Protein AF-A0A1G9GP84-F1 (afdb_monomer_lite)

Organism: NCBI:txid417292

Radius of gyration: 28.05 Å; chains: 1; bounding box: 77×31×75 Å

Structure (mmCIF, N/CA/C/O backbone):
data_AF-A0A1G9GP84-F1
#
_entry.id   AF-A0A1G9GP84-F1
#
loop_
_atom_site.group_PDB
_atom_site.id
_atom_site.type_symbol
_atom_site.label_atom_id
_atom_site.label_alt_id
_atom_site.label_comp_id
_atom_site.label_asym_id
_atom_site.label_entity_id
_atom_site.label_seq_id
_atom_site.pdbx_PDB_ins_code
_atom_site.Cartn_x
_atom_site.Cartn_y
_atom_site.Cartn_z
_atom_site.occupancy
_atom_site.B_iso_or_equiv
_atom_site.auth_seq_id
_atom_site.auth_comp_id
_atom_site.auth_asym_id
_atom_site.auth_atom_id
_atom_site.pdbx_PDB_model_num
ATOM 1 N N . MET A 1 1 ? -46.464 14.743 49.189 1.00 34.97 1 MET A N 1
ATOM 2 C CA . MET A 1 1 ? -46.228 14.805 47.731 1.00 34.97 1 MET A CA 1
ATOM 3 C C . MET A 1 1 ? -44.843 14.219 47.485 1.00 34.97 1 MET A C 1
ATOM 5 O O . MET A 1 1 ? -43.858 14.869 47.793 1.00 34.97 1 MET A O 1
ATOM 9 N N . SER A 1 2 ? -44.764 12.935 47.130 1.00 42.91 2 SER A N 1
ATOM 10 C CA . SER A 1 2 ? -43.496 12.211 46.963 1.00 42.91 2 SER A CA 1
ATOM 11 C C . SER A 1 2 ? -43.181 12.174 45.474 1.00 42.91 2 SER A C 1
ATOM 13 O O . SER A 1 2 ? -43.879 11.506 44.713 1.00 42.91 2 SER A O 1
ATOM 15 N N . VAL A 1 3 ? -42.190 12.962 45.059 1.00 45.50 3 VAL A N 1
ATOM 16 C CA . VAL A 1 3 ? -41.647 12.909 43.702 1.00 45.50 3 VAL A CA 1
ATOM 17 C C . VAL A 1 3 ? -40.896 11.586 43.594 1.00 45.50 3 VAL A C 1
ATOM 19 O O . VAL A 1 3 ? -39.843 11.399 44.200 1.00 45.50 3 VAL A O 1
ATOM 22 N N . ARG A 1 4 ? -41.494 10.631 42.880 1.00 50.97 4 ARG A N 1
ATOM 23 C CA . ARG A 1 4 ? -40.809 9.426 42.417 1.00 50.97 4 ARG A CA 1
ATOM 24 C C . ARG A 1 4 ? -39.879 9.837 41.282 1.00 50.97 4 ARG A C 1
ATOM 26 O O . ARG A 1 4 ? -40.258 9.766 40.121 1.00 50.97 4 ARG A O 1
ATOM 33 N N . ASP A 1 5 ? -38.687 10.291 41.638 1.00 49.53 5 ASP A N 1
ATOM 34 C CA . ASP A 1 5 ? -37.630 10.613 40.683 1.00 49.53 5 ASP A CA 1
ATOM 35 C C . ASP A 1 5 ? -36.790 9.351 40.428 1.00 49.53 5 ASP A C 1
ATOM 37 O O . ASP A 1 5 ? -35.681 9.181 40.927 1.00 49.53 5 ASP A O 1
ATOM 41 N N . GLY A 1 6 ? -37.377 8.385 39.714 1.00 50.97 6 GLY A N 1
ATOM 42 C CA . GLY A 1 6 ? -36.720 7.121 39.345 1.00 50.97 6 GLY A CA 1
ATOM 43 C C . GLY A 1 6 ? -35.649 7.268 38.256 1.00 50.97 6 GLY A C 1
ATOM 44 O O . GLY A 1 6 ? -35.148 6.271 37.751 1.00 50.97 6 GLY A O 1
ATOM 45 N N . THR A 1 7 ? -35.328 8.500 37.868 1.00 54.44 7 THR A N 1
ATOM 46 C CA . THR A 1 7 ? -34.530 8.846 36.684 1.00 54.44 7 THR A CA 1
ATOM 47 C C . THR A 1 7 ? -33.162 9.446 37.003 1.00 54.44 7 THR A C 1
ATOM 49 O O . THR A 1 7 ? -32.375 9.666 36.089 1.00 54.44 7 THR A O 1
ATOM 52 N N . HIS A 1 8 ? -32.836 9.662 38.280 1.00 55.72 8 HIS A N 1
ATOM 53 C CA . HIS A 1 8 ? -31.614 10.356 38.699 1.00 55.72 8 HIS A CA 1
ATOM 54 C C . HIS A 1 8 ? -30.742 9.502 39.627 1.00 55.72 8 HIS A C 1
ATOM 56 O O . HIS A 1 8 ? -30.278 9.965 40.668 1.00 55.72 8 HIS A O 1
ATOM 62 N N . GLU A 1 9 ? -30.500 8.240 39.268 1.00 60.06 9 GLU A N 1
ATOM 63 C CA . GLU A 1 9 ? -29.411 7.490 39.895 1.00 60.06 9 GLU A CA 1
ATOM 64 C C . GLU A 1 9 ? -28.085 8.153 39.453 1.00 60.06 9 GLU A C 1
ATOM 66 O O . GLU A 1 9 ? -27.837 8.261 38.250 1.00 60.06 9 GLU A O 1
ATOM 71 N N . PRO A 1 10 ? -27.232 8.665 40.360 1.00 65.56 10 PRO A N 1
ATOM 72 C CA . PRO A 1 10 ? -25.994 9.336 39.973 1.00 65.56 10 PRO A CA 1
ATOM 73 C C . PRO A 1 10 ? -24.940 8.317 39.517 1.00 65.56 10 PRO A C 1
ATOM 75 O O . PRO A 1 10 ? -24.814 7.229 40.083 1.00 65.56 10 PRO A O 1
ATOM 78 N N . VAL A 1 11 ? -24.170 8.657 38.474 1.00 63.50 11 VAL A N 1
ATOM 79 C CA . VAL A 1 11 ? -23.108 7.792 37.901 1.00 63.50 11 VAL A CA 1
ATOM 80 C C . VAL A 1 11 ? -22.006 7.516 38.929 1.00 63.50 11 VAL A C 1
ATOM 82 O O . VAL A 1 11 ? -21.431 6.429 38.968 1.00 63.50 11 VAL A O 1
ATOM 85 N N . PHE A 1 12 ? -21.772 8.480 39.819 1.00 73.69 12 PHE A N 1
ATOM 86 C CA . PHE A 1 12 ? -20.858 8.358 40.941 1.00 73.69 12 PHE A CA 1
ATOM 87 C C . PHE A 1 12 ? -21.622 8.445 42.260 1.00 73.69 12 PHE A C 1
ATOM 89 O O . PHE A 1 12 ? -22.290 9.439 42.545 1.00 73.69 12 PHE A O 1
ATOM 96 N N . ILE A 1 13 ? -21.485 7.415 43.091 1.00 75.12 13 ILE A N 1
ATOM 97 C CA . ILE A 1 13 ? -22.042 7.363 44.444 1.00 75.12 13 ILE A CA 1
ATOM 98 C C . ILE A 1 13 ? -20.930 7.540 45.476 1.00 75.12 13 ILE A C 1
ATOM 100 O O . ILE A 1 13 ? -19.816 7.044 45.315 1.00 75.12 13 ILE A O 1
ATOM 104 N N . ARG A 1 14 ? -21.215 8.255 46.568 1.00 75.25 14 ARG A N 1
ATOM 105 C CA . ARG A 1 14 ? -20.264 8.405 47.679 1.00 75.25 14 ARG A CA 1
ATOM 106 C C . ARG A 1 14 ? -20.120 7.071 48.415 1.00 75.25 14 ARG A C 1
ATOM 108 O O . ARG A 1 14 ? -21.114 6.508 48.876 1.00 75.25 14 ARG A O 1
ATOM 115 N N . SER A 1 15 ? -18.889 6.584 48.562 1.00 70.31 15 SER A N 1
ATOM 116 C CA . SER A 1 15 ? -18.587 5.404 49.375 1.00 70.31 15 SER A CA 1
ATOM 117 C C . SER A 1 15 ? -18.991 5.653 50.835 1.00 70.31 15 SER A C 1
ATOM 119 O O . SER A 1 15 ? -18.628 6.671 51.425 1.00 70.31 15 SER A O 1
ATOM 121 N N . ARG A 1 16 ? -19.726 4.707 51.437 1.00 68.38 16 ARG A N 1
ATOM 122 C CA . ARG A 1 16 ? -20.078 4.724 52.873 1.00 68.38 16 ARG A CA 1
ATOM 123 C C . ARG A 1 16 ? -19.004 4.088 53.765 1.00 68.38 16 ARG A C 1
ATOM 125 O O . ARG A 1 16 ? -19.166 4.048 54.980 1.00 68.38 16 ARG A O 1
ATOM 132 N N . TRP A 1 17 ? -17.906 3.601 53.188 1.00 68.50 17 TRP A N 1
ATOM 133 C CA . TRP A 1 17 ? -16.887 2.816 53.887 1.00 68.50 17 TRP A CA 1
ATOM 134 C C . TRP A 1 17 ? -15.736 3.699 54.394 1.00 68.50 17 TRP A C 1
ATOM 136 O O . TRP A 1 17 ? -14.584 3.567 53.985 1.00 68.50 17 TRP A O 1
ATOM 146 N N . GLY A 1 18 ? -16.077 4.691 55.224 1.00 62.31 18 GLY A N 1
ATOM 147 C CA . GLY A 1 18 ? -15.126 5.540 55.964 1.00 62.31 18 GLY A CA 1
ATOM 148 C C . GLY A 1 18 ? -14.286 6.524 55.137 1.00 62.31 18 GLY A C 1
ATOM 149 O O . GLY A 1 18 ? -13.711 7.451 55.695 1.00 62.31 18 GLY A O 1
ATOM 150 N N . THR A 1 19 ? -14.245 6.387 53.812 1.00 64.69 19 THR A N 1
ATOM 151 C CA . THR A 1 19 ? -13.578 7.336 52.916 1.00 64.69 19 THR A CA 1
ATOM 152 C C . THR A 1 19 ? -14.605 7.957 51.978 1.00 64.69 19 THR A C 1
ATOM 154 O O . THR A 1 19 ? -15.329 7.248 51.278 1.00 64.69 19 THR A O 1
ATOM 157 N N . SER A 1 20 ? -14.674 9.293 51.971 1.00 71.88 20 SER A N 1
ATOM 158 C CA . SER A 1 20 ? -15.571 10.120 51.143 1.00 71.88 20 SER A CA 1
ATOM 159 C C . SER A 1 20 ? -15.207 10.076 49.641 1.00 71.88 20 SER A C 1
ATOM 161 O O . SER A 1 20 ? -15.266 11.088 48.942 1.00 71.88 20 SER A O 1
ATOM 163 N N . ARG A 1 21 ? -14.787 8.919 49.128 1.00 74.50 21 ARG A N 1
ATOM 164 C CA . ARG A 1 21 ? -14.437 8.729 47.720 1.00 74.50 21 ARG A CA 1
ATOM 165 C C . ARG A 1 21 ? -15.697 8.482 46.897 1.00 74.50 21 ARG A C 1
ATOM 167 O O . ARG A 1 21 ? -16.647 7.861 47.374 1.00 74.50 21 ARG A O 1
ATOM 174 N N . TYR A 1 22 ? -15.697 8.975 45.668 1.00 77.31 22 TYR A N 1
ATOM 175 C CA . TYR A 1 22 ? -16.730 8.680 44.685 1.00 77.31 22 TYR A CA 1
ATOM 176 C C . TYR A 1 22 ? -16.427 7.329 44.032 1.00 77.31 22 TYR A C 1
ATOM 178 O O . TYR A 1 22 ? -15.301 7.087 43.607 1.00 77.31 22 TYR A O 1
ATOM 186 N N . VAL A 1 23 ? -17.417 6.441 43.996 1.00 73.25 23 VAL A N 1
ATOM 187 C CA . VAL A 1 23 ? -17.330 5.102 43.404 1.00 73.25 23 VAL A CA 1
ATOM 188 C C . VAL A 1 23 ? -18.331 5.018 42.261 1.00 73.25 23 VAL A C 1
ATOM 190 O O . VAL A 1 23 ? -19.441 5.541 42.361 1.00 73.25 23 VAL A O 1
ATOM 193 N N . TYR A 1 24 ? -17.931 4.374 41.169 1.00 72.56 24 TYR A N 1
ATOM 194 C CA . TYR A 1 24 ? -18.793 4.154 40.015 1.00 72.56 24 TYR A CA 1
ATOM 195 C C . TYR A 1 24 ? -20.002 3.282 40.389 1.00 72.56 24 TYR A C 1
ATOM 197 O O . TYR A 1 24 ? -19.854 2.201 40.968 1.00 72.56 24 TYR A O 1
ATOM 205 N N . ASN A 1 25 ? -21.206 3.753 40.066 1.00 73.88 25 ASN A N 1
ATOM 206 C CA . ASN A 1 25 ? -22.434 3.004 40.288 1.00 73.88 25 ASN A CA 1
ATOM 207 C C . ASN A 1 25 ? -22.708 2.071 39.102 1.00 73.88 25 ASN A C 1
ATOM 209 O O . ASN A 1 25 ? -23.318 2.471 38.113 1.00 73.88 25 ASN A O 1
ATOM 213 N N . HIS A 1 26 ? -22.303 0.806 39.233 1.00 68.94 26 HIS A N 1
ATOM 214 C CA . HIS A 1 26 ? -22.537 -0.240 38.227 1.00 68.94 26 HIS A CA 1
ATOM 215 C C . HIS A 1 26 ? -24.022 -0.495 37.906 1.00 68.94 26 HIS A C 1
ATOM 217 O O . HIS A 1 26 ? -24.318 -1.174 36.930 1.00 68.94 26 HIS A O 1
ATOM 223 N N . ARG A 1 27 ? -24.959 0.015 38.720 1.00 74.00 27 ARG A N 1
ATOM 224 C CA . ARG A 1 27 ? -26.409 -0.122 38.504 1.00 74.00 27 ARG A CA 1
ATOM 225 C C . ARG A 1 27 ? -27.019 1.057 37.750 1.00 74.00 27 ARG A C 1
ATOM 227 O O . ARG A 1 27 ? -28.214 1.036 37.477 1.00 74.00 27 ARG A O 1
ATOM 234 N N . ASN A 1 28 ? -26.227 2.079 37.422 1.00 76.94 28 ASN A N 1
ATOM 235 C CA . ASN A 1 28 ? -26.712 3.217 36.660 1.00 76.94 28 ASN A CA 1
ATOM 236 C C . ASN A 1 28 ? -26.850 2.843 35.170 1.00 76.94 28 ASN A C 1
ATOM 238 O O . ASN A 1 28 ? -25.831 2.583 34.522 1.00 76.94 28 ASN A O 1
ATOM 242 N N . PRO A 1 29 ? -28.068 2.870 34.596 1.00 78.69 29 PRO A N 1
ATOM 243 C CA . PRO A 1 29 ? -28.291 2.495 33.202 1.00 78.69 29 PRO A CA 1
ATOM 244 C C . PRO A 1 29 ? -27.549 3.407 32.215 1.00 78.69 29 PRO A C 1
ATOM 246 O O . PRO A 1 29 ? -27.108 2.931 31.176 1.00 78.69 29 PRO A O 1
ATOM 249 N N . VAL A 1 30 ? -27.344 4.687 32.549 1.00 82.69 30 VAL A N 1
ATOM 250 C CA . VAL A 1 30 ? -26.580 5.634 31.719 1.00 82.69 30 VAL A CA 1
ATOM 251 C C . VAL A 1 30 ? -25.101 5.269 31.712 1.00 82.69 30 VAL A C 1
ATOM 253 O O . VAL A 1 30 ? -24.471 5.251 30.660 1.00 82.69 30 VAL A O 1
ATOM 256 N N . GLY A 1 31 ? -24.549 4.933 32.880 1.00 80.00 31 GLY A N 1
ATOM 257 C CA . GLY A 1 31 ? -23.161 4.493 32.991 1.00 80.00 31 GLY A CA 1
ATOM 258 C C . GLY A 1 31 ? -22.904 3.226 32.174 1.00 80.00 31 GLY A C 1
ATOM 259 O O . GLY A 1 31 ? -21.914 3.163 31.447 1.00 80.00 31 GLY A O 1
ATOM 260 N N . VAL A 1 32 ? -23.807 2.248 32.264 1.00 85.44 32 VAL A N 1
ATOM 261 C CA . VAL A 1 32 ? -23.730 1.003 31.487 1.00 85.44 32 VAL A CA 1
ATOM 262 C C . VAL A 1 32 ? -23.878 1.283 29.990 1.00 85.44 32 VAL A C 1
ATOM 264 O O . VAL A 1 32 ? -23.093 0.767 29.199 1.00 85.44 32 VAL A O 1
ATOM 267 N N . ALA A 1 33 ? -24.822 2.143 29.595 1.00 88.31 33 ALA A N 1
ATOM 268 C CA . ALA A 1 33 ? -25.014 2.528 28.198 1.00 88.31 33 ALA A CA 1
ATOM 269 C C . ALA A 1 33 ? -23.773 3.210 27.604 1.00 88.31 33 ALA A C 1
ATOM 271 O O . ALA A 1 33 ? -23.404 2.906 26.475 1.00 88.31 33 ALA A O 1
ATOM 272 N N . LEU A 1 34 ? -23.093 4.076 28.364 1.00 88.81 34 LEU A N 1
ATOM 273 C CA . LEU A 1 34 ? -21.852 4.717 27.924 1.00 88.81 34 LEU A CA 1
ATOM 274 C C . LEU A 1 34 ? -20.707 3.715 27.749 1.00 88.81 34 LEU A C 1
ATOM 276 O O . LEU A 1 34 ? -19.962 3.831 26.782 1.00 88.81 34 LEU A O 1
ATOM 280 N N . ILE A 1 35 ? -20.581 2.726 28.642 1.00 88.31 35 ILE A N 1
ATOM 281 C CA . ILE A 1 35 ? -19.572 1.663 28.505 1.00 88.31 35 ILE A CA 1
ATOM 282 C C . ILE A 1 35 ? -19.858 0.804 27.270 1.00 88.31 35 ILE A C 1
ATOM 284 O O . ILE A 1 35 ? -18.960 0.542 26.479 1.00 88.31 35 ILE A O 1
ATOM 288 N N . ILE A 1 36 ? -21.104 0.366 27.079 1.00 93.25 36 ILE A N 1
ATOM 289 C CA . ILE A 1 36 ? -21.469 -0.434 25.901 1.00 93.25 36 ILE A CA 1
ATOM 290 C C . ILE A 1 36 ? -21.260 0.389 24.625 1.00 93.25 36 ILE A C 1
ATOM 292 O O . ILE A 1 36 ? -20.684 -0.107 23.661 1.00 93.25 36 ILE A O 1
ATOM 296 N N . GLY A 1 37 ? -21.678 1.656 24.630 1.00 95.19 37 GLY A N 1
ATOM 297 C CA . GLY A 1 37 ? -21.509 2.566 23.502 1.00 95.19 37 GLY A CA 1
ATOM 298 C C . GLY A 1 37 ? -20.044 2.798 23.143 1.00 95.19 37 GLY A C 1
ATOM 299 O O . GLY A 1 37 ? -19.700 2.745 21.965 1.00 95.19 37 GLY A O 1
ATOM 300 N N . SER A 1 38 ? -19.165 2.992 24.131 1.00 92.88 38 SER A N 1
ATOM 301 C CA . SER A 1 38 ? -17.734 3.168 23.871 1.00 92.88 38 SER A CA 1
ATOM 302 C C . SER A 1 38 ? -17.082 1.894 23.334 1.00 92.88 38 SER A C 1
ATOM 304 O O . SER A 1 38 ? -16.268 1.979 22.418 1.00 92.88 38 SER A O 1
ATOM 306 N N . LEU A 1 39 ? -17.470 0.719 23.838 1.00 96.50 39 LEU A N 1
ATOM 307 C CA . LEU A 1 39 ? -16.984 -0.566 23.327 1.00 96.50 39 LEU A CA 1
ATOM 308 C C . LEU A 1 39 ? -17.439 -0.820 21.887 1.00 96.50 39 LEU A C 1
ATOM 310 O O . LEU A 1 39 ? -16.633 -1.249 21.067 1.00 96.50 39 LEU A O 1
ATOM 314 N N . LEU A 1 40 ? -18.702 -0.527 21.562 1.00 96.44 40 LEU 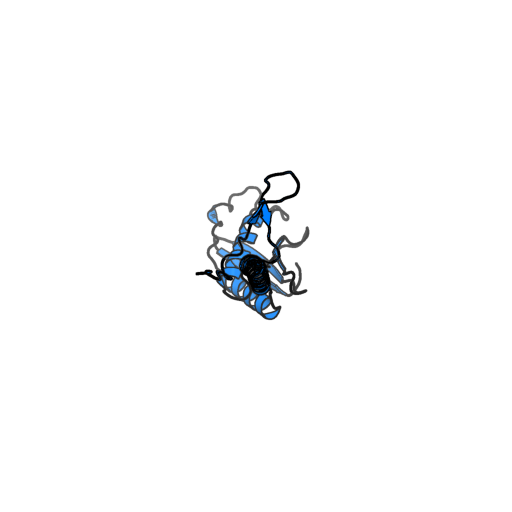A N 1
ATOM 315 C CA . LEU A 1 40 ? -19.204 -0.638 20.191 1.00 96.44 40 LEU A CA 1
ATOM 316 C C . LEU A 1 40 ? -18.490 0.338 19.259 1.00 96.44 40 LEU A C 1
ATOM 318 O O . LEU A 1 40 ? -18.067 -0.062 18.182 1.00 96.44 40 LEU A O 1
ATOM 322 N N . PHE A 1 41 ? -18.315 1.592 19.678 1.00 96.06 41 PHE A N 1
ATOM 323 C CA . PHE A 1 41 ? -17.587 2.586 18.894 1.00 96.06 41 PHE A CA 1
ATOM 324 C C . PHE A 1 41 ? -16.148 2.138 18.614 1.00 96.06 41 PHE A C 1
ATOM 326 O O . PHE A 1 41 ? -15.715 2.159 17.465 1.00 96.06 41 PHE A O 1
ATOM 333 N N . ALA A 1 42 ? -15.432 1.671 19.640 1.00 95.12 42 ALA A N 1
ATOM 334 C CA . ALA A 1 42 ? -14.082 1.143 19.481 1.00 95.12 42 ALA A CA 1
ATOM 335 C C . ALA A 1 42 ? -14.054 -0.080 18.548 1.00 95.12 42 ALA A C 1
ATOM 337 O O . ALA A 1 42 ? -13.211 -0.149 17.660 1.00 95.12 42 ALA A O 1
ATOM 338 N N . GLY A 1 43 ? -14.996 -1.015 18.705 1.00 95.00 43 GLY A N 1
ATOM 339 C CA . GLY A 1 43 ? -15.103 -2.196 17.848 1.00 95.00 43 GLY A CA 1
ATOM 340 C C . GLY A 1 43 ? -15.375 -1.851 16.383 1.00 95.00 43 GLY A C 1
ATOM 341 O O . GLY A 1 43 ? -14.725 -2.400 15.499 1.00 95.00 43 GLY A O 1
ATOM 342 N N . ILE A 1 44 ? -16.283 -0.905 16.123 1.00 93.31 44 ILE A N 1
ATOM 343 C CA . ILE A 1 44 ? -16.581 -0.414 14.770 1.00 93.31 44 ILE A CA 1
ATOM 344 C C . ILE A 1 44 ? -15.349 0.263 14.169 1.00 93.31 44 ILE A C 1
ATOM 346 O O . ILE A 1 44 ? -14.994 -0.033 13.035 1.00 93.31 44 ILE A O 1
ATOM 350 N N . MET A 1 45 ? -14.673 1.133 14.924 1.00 91.06 45 MET A N 1
ATOM 351 C CA . MET A 1 45 ? -13.480 1.829 14.443 1.00 91.06 45 MET A CA 1
ATOM 352 C C . MET A 1 45 ? -12.363 0.847 14.069 1.00 91.06 45 MET A C 1
ATOM 354 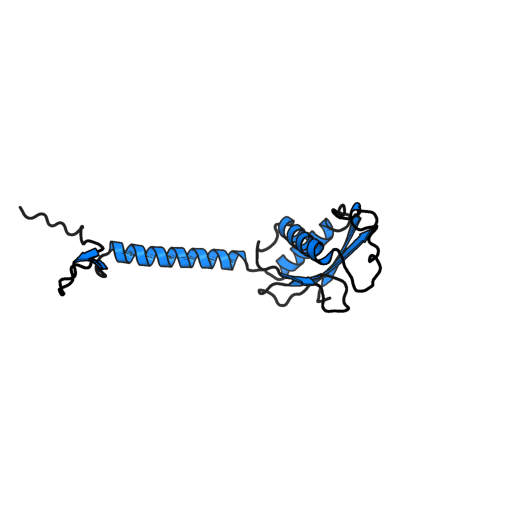O O . MET A 1 45 ? -11.778 0.973 12.998 1.00 91.06 45 MET A O 1
ATOM 358 N N . LEU A 1 46 ? -12.102 -0.154 14.915 1.00 89.06 46 LEU A N 1
ATOM 359 C CA . LEU A 1 46 ? -11.105 -1.190 14.632 1.00 89.06 46 LEU A CA 1
ATOM 360 C C . LEU A 1 46 ? -11.481 -2.025 13.406 1.00 89.06 46 LEU A C 1
ATOM 362 O O . LEU A 1 46 ? -10.626 -2.293 12.569 1.00 89.06 46 LEU A O 1
ATOM 366 N N . TYR A 1 47 ? -12.755 -2.400 13.271 1.00 88.06 47 TYR A N 1
ATOM 367 C CA . TYR A 1 47 ? -13.230 -3.140 12.105 1.00 88.06 47 TYR A CA 1
ATOM 368 C C . TYR A 1 47 ? -13.072 -2.337 10.808 1.00 88.06 47 TYR A C 1
ATOM 370 O O . TYR A 1 47 ? -12.607 -2.882 9.814 1.00 88.06 47 TYR A O 1
ATOM 378 N N . SER A 1 48 ? -13.403 -1.043 10.817 1.00 83.06 48 SER A N 1
ATOM 379 C CA . SER A 1 48 ? -13.227 -0.179 9.647 1.00 83.06 48 SER A CA 1
ATOM 380 C C . SER A 1 48 ? -11.760 -0.035 9.241 1.00 83.06 48 SER A C 1
ATOM 382 O O . SER A 1 48 ? -11.469 -0.037 8.051 1.00 83.06 48 SER A O 1
ATOM 384 N N . LEU A 1 49 ? -10.840 0.059 10.208 1.00 81.06 49 LEU A N 1
ATOM 385 C CA . LEU A 1 49 ? -9.402 0.097 9.925 1.00 81.06 49 LEU A CA 1
ATOM 386 C C . LEU A 1 49 ? -8.911 -1.220 9.312 1.00 81.06 49 LEU A C 1
ATOM 388 O O . LEU A 1 49 ? -8.164 -1.186 8.345 1.00 81.06 49 LEU A O 1
ATOM 392 N N . GLN A 1 50 ? -9.375 -2.360 9.832 1.00 81.69 50 GLN A N 1
ATOM 393 C CA . GLN A 1 50 ? -9.033 -3.683 9.301 1.00 81.69 50 GLN A CA 1
ATOM 394 C C . GLN A 1 50 ? -9.584 -3.895 7.882 1.00 81.69 50 GLN A C 1
ATOM 396 O O . GLN A 1 50 ? -8.898 -4.423 7.016 1.00 81.69 50 GLN A O 1
ATOM 401 N N . ALA A 1 51 ? -10.834 -3.499 7.635 1.00 77.94 51 ALA A N 1
ATOM 402 C CA . ALA A 1 51 ? -11.448 -3.623 6.314 1.00 77.94 51 ALA A CA 1
ATOM 403 C C . ALA A 1 51 ? -10.805 -2.673 5.292 1.00 77.94 51 ALA A C 1
ATOM 405 O O . ALA A 1 51 ? -10.743 -2.990 4.112 1.00 77.94 51 ALA A O 1
ATOM 406 N N . GLY A 1 52 ? -10.315 -1.518 5.747 1.00 72.88 52 GLY A N 1
ATOM 407 C CA . GLY A 1 52 ? -9.566 -0.571 4.926 1.00 72.88 52 GLY A CA 1
ATOM 408 C C . GLY A 1 52 ? -8.094 -0.934 4.726 1.00 72.88 52 GLY A C 1
ATOM 409 O O . GLY A 1 52 ? -7.387 -0.145 4.115 1.00 72.88 52 GLY A O 1
ATOM 410 N N . SER A 1 53 ? -7.612 -2.065 5.251 1.00 77.44 53 SER A N 1
ATOM 411 C CA . SER A 1 53 ? -6.233 -2.525 5.049 1.00 77.44 53 SER A CA 1
ATOM 412 C C . SER A 1 53 ? -6.132 -3.815 4.244 1.00 77.44 53 SER A C 1
ATOM 414 O O . SER A 1 53 ? -5.018 -4.220 3.948 1.00 77.44 53 SER A O 1
ATOM 416 N N . SER A 1 54 ? -7.256 -4.480 3.946 1.00 86.19 54 SER A N 1
ATOM 417 C CA . SER A 1 54 ? -7.241 -5.800 3.319 1.00 86.19 54 SER A CA 1
ATOM 418 C C . SER A 1 54 ? -7.077 -5.708 1.807 1.00 86.19 54 SER A C 1
ATOM 420 O O . SER A 1 54 ? -7.953 -5.156 1.140 1.00 86.19 54 SER A O 1
ATOM 422 N N . TRP A 1 55 ? -6.019 -6.310 1.275 1.00 90.31 55 TRP A N 1
ATOM 423 C CA . TRP A 1 55 ? -5.793 -6.438 -0.166 1.00 90.31 55 TRP A CA 1
ATOM 424 C C . TRP A 1 55 ? -6.266 -7.788 -0.705 1.00 90.31 55 TRP A C 1
ATOM 426 O O . TRP A 1 55 ? -5.991 -8.836 -0.119 1.00 90.31 55 TRP A O 1
ATOM 436 N N . SER A 1 56 ? -6.932 -7.793 -1.862 1.00 91.25 56 SER A N 1
ATOM 437 C CA . SER A 1 56 ? -7.064 -9.015 -2.661 1.00 91.25 56 SER A CA 1
ATOM 438 C C . SER A 1 56 ? -5.911 -9.156 -3.660 1.00 91.25 56 SER A C 1
ATOM 440 O O . SER A 1 56 ? -5.336 -8.167 -4.110 1.00 91.25 56 SER A O 1
ATOM 442 N N . GLU A 1 57 ? -5.587 -10.394 -4.051 1.00 90.88 57 GLU A N 1
ATOM 443 C CA . G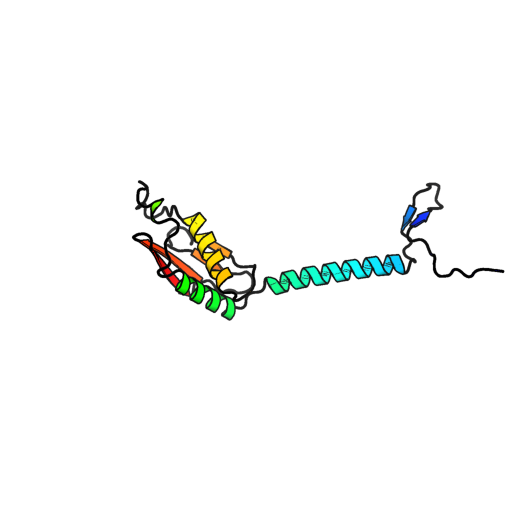LU A 1 57 ? -4.529 -10.668 -5.039 1.00 90.88 57 GLU A CA 1
ATOM 444 C C . GLU A 1 57 ? -4.789 -9.955 -6.375 1.00 90.88 57 GLU A C 1
ATOM 446 O O . GLU A 1 57 ? -3.855 -9.449 -6.993 1.00 90.88 57 GLU A O 1
ATOM 451 N N . GLY A 1 58 ? -6.055 -9.890 -6.803 1.00 92.56 58 GLY A N 1
ATOM 452 C CA . GLY A 1 58 ? -6.453 -9.192 -8.027 1.00 92.56 58 GLY A CA 1
ATOM 453 C C . GLY A 1 58 ? -6.271 -7.679 -7.925 1.00 92.56 58 GLY A C 1
ATOM 454 O O . GLY A 1 58 ? -5.676 -7.090 -8.816 1.00 92.56 58 GLY A O 1
ATOM 455 N N . GLU A 1 59 ? -6.704 -7.063 -6.821 1.00 94.25 59 GLU A N 1
ATOM 456 C CA . GLU A 1 59 ? -6.511 -5.622 -6.600 1.00 94.25 59 GLU A CA 1
ATOM 457 C C . GLU A 1 59 ? -5.030 -5.257 -6.517 1.00 94.25 59 GLU A C 1
ATOM 459 O O . GLU A 1 59 ? -4.619 -4.275 -7.122 1.00 94.25 59 GLU A O 1
ATOM 464 N N . LEU A 1 60 ? -4.222 -6.061 -5.817 1.00 95.06 60 LEU A N 1
ATOM 465 C CA . LEU A 1 60 ? -2.781 -5.834 -5.719 1.00 95.06 60 LEU A CA 1
ATOM 466 C C . LEU A 1 60 ? -2.111 -5.930 -7.093 1.00 95.06 60 LEU A C 1
ATOM 468 O O . LEU A 1 60 ? -1.306 -5.074 -7.450 1.00 95.06 60 LEU A O 1
ATOM 472 N N . ARG A 1 61 ? -2.467 -6.956 -7.876 1.00 95.69 61 ARG A N 1
ATOM 473 C CA . ARG A 1 61 ? -1.977 -7.131 -9.245 1.00 95.69 61 ARG A CA 1
ATOM 474 C C . ARG A 1 61 ? -2.331 -5.924 -10.108 1.00 95.69 61 ARG A C 1
ATOM 476 O O . ARG A 1 61 ? -1.445 -5.338 -10.718 1.00 95.69 61 ARG A O 1
ATOM 483 N N . ASP A 1 62 ? -3.607 -5.562 -10.153 1.00 96.88 62 ASP A N 1
ATOM 484 C CA . ASP A 1 62 ? -4.097 -4.494 -11.022 1.00 96.88 62 ASP A CA 1
ATOM 485 C C . ASP A 1 62 ? -3.486 -3.141 -10.628 1.00 96.88 62 ASP A C 1
ATOM 487 O O . ASP A 1 62 ? -3.008 -2.417 -11.500 1.00 96.88 62 ASP A O 1
ATOM 491 N N . ALA A 1 63 ? -3.405 -2.842 -9.325 1.00 96.44 63 ALA A N 1
ATOM 492 C CA . ALA A 1 63 ? -2.788 -1.619 -8.817 1.00 96.44 63 ALA A CA 1
ATOM 493 C C . ALA A 1 63 ? -1.299 -1.527 -9.181 1.00 96.44 63 ALA A C 1
ATOM 495 O O . ALA A 1 63 ? -0.845 -0.494 -9.660 1.00 96.44 63 ALA A O 1
ATOM 496 N N . ILE A 1 64 ? -0.529 -2.606 -9.010 1.00 96.44 64 ILE A N 1
ATOM 497 C CA . ILE A 1 64 ? 0.905 -2.604 -9.331 1.00 96.44 64 ILE A CA 1
ATOM 498 C C . ILE A 1 64 ? 1.139 -2.460 -10.835 1.00 96.44 64 ILE A C 1
ATOM 500 O O . ILE A 1 64 ? 1.988 -1.674 -11.251 1.00 96.44 64 ILE A O 1
ATOM 504 N N . HIS A 1 65 ? 0.413 -3.223 -11.657 1.00 96.88 65 HIS A N 1
ATOM 505 C CA . HIS A 1 65 ? 0.573 -3.163 -13.112 1.00 96.88 65 HIS A CA 1
ATOM 506 C C . HIS A 1 65 ? 0.191 -1.781 -13.652 1.00 96.88 65 HIS A C 1
ATOM 508 O O . HIS A 1 65 ? 0.921 -1.243 -14.482 1.00 96.88 65 HIS A O 1
ATOM 514 N N . GLN A 1 66 ? -0.879 -1.173 -13.131 1.00 97.00 66 GLN A N 1
ATOM 515 C CA . GLN A 1 66 ? -1.251 0.194 -13.491 1.00 97.00 66 GLN A CA 1
ATOM 516 C C . GLN A 1 66 ? -0.219 1.222 -13.001 1.00 97.00 66 GLN A C 1
ATOM 518 O O . GLN A 1 66 ? 0.191 2.080 -13.775 1.00 97.00 66 GLN A O 1
ATOM 523 N N . ALA A 1 67 ? 0.250 1.123 -11.755 1.00 96.19 67 ALA A N 1
ATOM 524 C CA . ALA A 1 67 ? 1.263 2.033 -11.219 1.00 96.19 67 ALA A CA 1
ATOM 525 C C . ALA A 1 67 ? 2.562 1.992 -12.038 1.00 96.19 67 ALA A C 1
ATOM 527 O O . ALA A 1 67 ? 3.171 3.023 -12.306 1.00 96.19 67 ALA A O 1
ATOM 528 N N . VAL A 1 68 ? 2.982 0.802 -12.475 1.00 96.50 68 VAL A N 1
ATOM 529 C CA . VAL A 1 68 ? 4.164 0.629 -13.330 1.00 96.50 68 VAL A CA 1
ATOM 530 C C . VAL A 1 68 ? 3.941 1.229 -14.717 1.00 96.50 68 VAL A C 1
ATOM 532 O O . VAL A 1 68 ? 4.856 1.854 -15.243 1.00 96.50 68 VAL A O 1
ATOM 535 N N . GLU A 1 69 ? 2.744 1.089 -15.294 1.00 96.06 69 GLU A N 1
ATOM 536 C CA . GLU A 1 69 ? 2.387 1.746 -16.559 1.00 96.06 69 GLU A CA 1
ATOM 537 C C . GLU A 1 69 ? 2.431 3.278 -16.441 1.00 96.06 69 GLU A C 1
ATOM 539 O O . GLU A 1 69 ? 2.879 3.950 -17.367 1.00 96.06 69 GLU A O 1
ATOM 544 N N . GLU A 1 70 ? 2.013 3.836 -15.303 1.00 93.56 70 GLU A N 1
ATOM 545 C CA . GLU A 1 70 ? 2.071 5.280 -15.043 1.00 93.56 70 GLU A CA 1
ATOM 546 C C . GLU A 1 70 ? 3.500 5.783 -14.782 1.00 93.56 70 GLU A C 1
ATOM 548 O O . GLU A 1 70 ? 3.844 6.902 -15.172 1.00 93.56 70 GLU A O 1
ATOM 553 N N . LEU A 1 71 ? 4.343 4.963 -14.147 1.00 93.19 71 LEU A N 1
ATOM 554 C CA . LEU A 1 71 ? 5.754 5.270 -13.903 1.00 93.19 71 LEU A CA 1
ATOM 555 C C . LEU A 1 71 ? 6.621 5.135 -15.162 1.00 93.19 71 LEU A C 1
ATOM 557 O O . LEU A 1 71 ? 7.610 5.860 -15.295 1.00 93.19 71 LEU A O 1
ATOM 561 N N . ASP A 1 72 ? 6.290 4.227 -16.083 1.00 93.75 72 ASP A N 1
ATOM 562 C CA . ASP A 1 72 ? 7.066 4.033 -17.308 1.00 93.75 72 ASP A CA 1
ATOM 563 C C . ASP A 1 72 ? 6.921 5.245 -18.243 1.00 93.75 72 ASP A C 1
ATOM 565 O O . ASP A 1 72 ? 5.848 5.585 -18.740 1.00 93.75 72 ASP A O 1
ATOM 569 N N . GLY A 1 73 ? 8.031 5.942 -18.474 1.00 88.50 73 GLY A N 1
ATOM 570 C CA . GLY A 1 73 ? 8.066 7.189 -19.231 1.00 88.50 73 GLY A CA 1
ATOM 571 C C . GLY A 1 73 ? 7.733 8.440 -18.413 1.00 88.50 73 GLY A C 1
ATOM 572 O O . GLY A 1 73 ? 7.712 9.537 -18.983 1.00 88.50 73 GLY A O 1
ATOM 573 N N . ALA A 1 74 ? 7.502 8.319 -17.101 1.00 88.81 74 ALA A N 1
ATOM 574 C CA . ALA A 1 74 ? 7.321 9.472 -16.229 1.00 88.81 74 ALA A CA 1
ATOM 575 C C . ALA A 1 74 ? 8.608 10.309 -16.142 1.00 88.81 74 ALA A C 1
ATOM 577 O O . ALA A 1 74 ? 9.727 9.803 -16.264 1.00 88.81 74 ALA A O 1
ATOM 578 N N . ALA A 1 75 ? 8.451 11.616 -15.922 1.00 85.50 75 ALA A N 1
ATOM 579 C CA . ALA A 1 75 ? 9.589 12.487 -15.660 1.00 85.50 75 ALA A CA 1
ATOM 580 C C . ALA A 1 75 ? 10.265 12.053 -14.354 1.00 85.50 75 ALA A C 1
ATOM 582 O O . ALA A 1 75 ? 9.599 11.949 -13.326 1.00 85.50 75 ALA A O 1
ATOM 583 N N . ASP A 1 76 ? 11.575 11.828 -14.395 1.00 80.69 76 ASP A N 1
ATOM 584 C CA . ASP A 1 76 ? 12.354 11.466 -13.219 1.00 80.69 76 ASP A CA 1
ATOM 585 C C . ASP A 1 76 ? 12.523 12.700 -12.320 1.00 80.69 76 ASP A C 1
ATOM 587 O O . ASP A 1 76 ? 13.255 13.629 -12.687 1.00 80.69 76 ASP A O 1
ATOM 591 N N . PRO A 1 77 ? 11.887 12.736 -11.132 1.00 71.12 77 PRO A N 1
ATOM 592 C CA . PRO A 1 77 ? 11.987 13.880 -10.232 1.00 71.12 77 PRO A CA 1
ATOM 593 C C . PRO A 1 77 ? 13.417 14.104 -9.715 1.00 71.12 77 PRO A C 1
ATOM 595 O O . PRO A 1 77 ? 13.723 15.194 -9.230 1.00 71.12 77 PRO A O 1
ATOM 598 N N . ASN A 1 78 ? 14.298 13.106 -9.837 1.00 68.00 78 ASN A N 1
ATOM 599 C CA . ASN A 1 78 ? 15.673 13.140 -9.351 1.00 68.00 78 ASN A CA 1
ATOM 600 C C . ASN A 1 78 ? 16.724 13.136 -10.476 1.00 68.00 78 ASN A C 1
ATOM 602 O O . ASN A 1 78 ? 17.923 13.183 -10.183 1.00 68.00 78 ASN A O 1
ATOM 606 N N . GLY A 1 79 ? 16.302 13.130 -11.745 1.00 63.59 79 GLY A N 1
ATOM 607 C CA . GLY A 1 79 ? 17.174 12.862 -12.894 1.00 63.59 79 GLY A CA 1
ATOM 608 C C . GLY A 1 79 ? 18.311 13.866 -13.109 1.00 63.59 79 GLY A C 1
ATOM 609 O O . GLY A 1 79 ? 19.355 13.502 -13.644 1.00 63.59 79 GLY A O 1
ATOM 610 N N . GLU A 1 80 ? 18.162 15.110 -12.643 1.00 59.12 80 GLU A N 1
ATOM 611 C CA . GLU A 1 80 ? 19.232 16.123 -12.680 1.00 59.12 80 GLU A CA 1
ATOM 612 C C . GLU A 1 80 ? 20.087 16.169 -11.400 1.00 59.12 80 GLU A C 1
ATOM 614 O O . GLU A 1 80 ? 21.197 16.698 -11.415 1.00 59.12 80 GLU A O 1
ATOM 619 N N . LEU A 1 81 ? 19.592 15.647 -10.272 1.00 58.56 81 LEU A N 1
ATOM 620 C CA . LEU A 1 81 ? 20.240 15.806 -8.962 1.00 58.56 81 LEU A CA 1
ATOM 621 C C . LEU A 1 81 ? 21.373 14.804 -8.720 1.00 58.56 81 LEU A C 1
ATOM 623 O O . LEU A 1 81 ? 22.248 15.064 -7.893 1.00 58.56 81 LEU A O 1
ATOM 627 N N . LEU A 1 82 ? 21.358 13.663 -9.410 1.00 59.03 82 LEU A N 1
ATOM 628 C CA . LEU A 1 82 ? 22.216 12.522 -9.081 1.00 59.03 82 LEU A CA 1
ATOM 629 C C . LEU A 1 82 ? 22.983 11.938 -10.281 1.00 59.03 82 LEU A C 1
ATOM 631 O O . LEU A 1 82 ? 23.838 11.074 -10.074 1.00 59.03 82 LEU A O 1
ATOM 635 N N . SER A 1 83 ? 22.794 12.473 -11.494 1.00 56.41 83 SER A N 1
ATOM 636 C CA . SER A 1 83 ? 23.537 12.085 -12.707 1.00 56.41 83 SER A CA 1
ATOM 637 C C . SER A 1 83 ? 25.050 12.352 -12.632 1.00 56.41 83 SER A C 1
ATOM 639 O O . SER A 1 83 ? 25.812 11.743 -13.376 1.00 56.41 83 SER A O 1
ATOM 641 N N . ASP A 1 84 ? 25.491 13.234 -11.727 1.00 57.31 84 ASP A N 1
ATOM 642 C CA . ASP A 1 84 ? 26.902 13.618 -11.533 1.00 57.31 84 ASP A CA 1
ATOM 643 C C . ASP A 1 84 ? 27.528 12.985 -10.268 1.00 57.31 84 ASP A C 1
ATOM 645 O O . ASP A 1 84 ? 28.621 13.356 -9.828 1.00 57.31 84 ASP A O 1
ATOM 649 N N . SER A 1 85 ? 26.832 12.027 -9.639 1.00 58.78 85 SER A N 1
ATOM 650 C CA . SER A 1 85 ? 27.334 11.353 -8.441 1.00 58.78 85 SER A CA 1
ATOM 651 C C . SER A 1 85 ? 28.527 10.446 -8.776 1.00 58.78 85 SER A C 1
ATOM 653 O O . SER A 1 85 ? 28.385 9.522 -9.574 1.00 58.78 85 SER A O 1
ATOM 655 N N . PRO A 1 86 ? 29.685 10.586 -8.102 1.00 58.66 86 PRO A N 1
ATOM 656 C CA . PRO A 1 86 ? 30.869 9.757 -8.363 1.00 58.66 86 PRO A CA 1
ATOM 657 C C . PRO A 1 86 ? 30.716 8.276 -7.95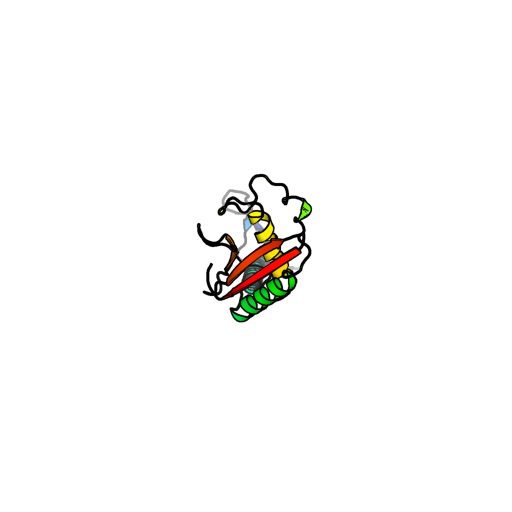7 1.00 58.66 86 PRO A C 1
ATOM 659 O O . PRO A 1 86 ? 31.651 7.498 -8.131 1.00 58.66 86 PRO A O 1
ATOM 662 N N . LEU A 1 87 ? 29.562 7.895 -7.397 1.00 58.41 87 LEU A N 1
ATOM 663 C CA . LEU A 1 87 ? 29.171 6.521 -7.062 1.00 58.41 87 LEU A CA 1
ATOM 664 C C . LEU A 1 87 ? 28.143 5.933 -8.047 1.00 58.41 87 LEU A C 1
ATOM 666 O O . LEU A 1 87 ? 27.779 4.767 -7.904 1.00 58.41 87 LEU A O 1
ATOM 670 N N . ALA A 1 88 ? 27.682 6.708 -9.037 1.00 53.84 88 ALA A N 1
ATOM 671 C CA . ALA A 1 88 ? 26.825 6.216 -10.110 1.00 53.84 88 ALA A CA 1
ATOM 672 C C . ALA A 1 88 ? 27.627 5.209 -10.955 1.00 53.84 88 ALA A C 1
ATOM 674 O O . ALA A 1 88 ? 28.517 5.590 -11.714 1.00 53.84 88 ALA A O 1
ATOM 675 N N . GLY A 1 89 ? 27.371 3.914 -10.758 1.00 51.97 89 GLY A N 1
ATOM 676 C CA . GLY A 1 89 ? 28.109 2.823 -11.408 1.00 51.97 89 GLY A CA 1
ATOM 677 C C . GLY A 1 89 ? 28.813 1.851 -10.457 1.00 51.97 89 GLY A C 1
ATOM 678 O O . GLY A 1 89 ? 29.539 0.979 -10.927 1.00 51.97 89 GLY A O 1
ATOM 679 N N . VAL A 1 90 ? 28.625 1.970 -9.138 1.00 57.62 90 VAL A N 1
ATOM 680 C CA . VAL A 1 90 ? 28.884 0.843 -8.231 1.00 57.62 90 VAL A CA 1
ATOM 681 C C . VAL A 1 90 ? 27.677 -0.091 -8.311 1.00 57.62 90 VAL A C 1
ATOM 683 O O . VAL A 1 90 ? 26.579 0.321 -7.953 1.00 57.62 90 VAL A O 1
ATOM 686 N N . ASP A 1 91 ? 27.888 -1.330 -8.764 1.00 56.69 91 ASP A N 1
ATOM 687 C CA . ASP A 1 91 ? 26.831 -2.312 -9.090 1.00 56.69 91 ASP A CA 1
ATOM 688 C C . ASP A 1 91 ? 25.845 -2.631 -7.940 1.00 56.69 91 ASP A C 1
ATOM 690 O O . ASP A 1 91 ? 24.798 -3.217 -8.185 1.00 56.69 91 ASP A O 1
ATOM 694 N N . ASP A 1 92 ? 26.163 -2.239 -6.702 1.00 58.31 92 ASP A N 1
ATOM 695 C CA . ASP A 1 92 ? 25.392 -2.531 -5.480 1.00 58.31 92 ASP A CA 1
ATOM 696 C C . ASP A 1 92 ? 24.919 -1.260 -4.741 1.00 58.31 92 ASP A C 1
ATOM 698 O O . ASP A 1 92 ? 24.395 -1.322 -3.633 1.00 58.31 92 ASP A O 1
ATOM 702 N N . TYR A 1 93 ? 25.138 -0.070 -5.314 1.00 64.12 93 TYR A N 1
ATOM 703 C CA . TYR A 1 93 ? 24.715 1.189 -4.699 1.00 64.12 93 TYR A CA 1
ATOM 704 C C . TYR A 1 93 ? 23.616 1.846 -5.528 1.00 64.12 93 TYR A C 1
ATOM 706 O O . TYR A 1 93 ? 23.898 2.501 -6.532 1.00 64.12 93 TYR A O 1
ATOM 714 N N . ASN A 1 94 ? 22.366 1.709 -5.074 1.00 66.31 94 ASN A N 1
ATOM 715 C CA . ASN A 1 94 ? 21.262 2.517 -5.575 1.00 66.31 94 ASN A CA 1
ATOM 716 C C . ASN A 1 94 ? 21.102 3.782 -4.700 1.00 66.31 94 ASN A C 1
ATOM 718 O O . ASN A 1 94 ? 20.522 3.700 -3.614 1.00 66.31 94 ASN A O 1
ATOM 722 N N . PRO A 1 95 ? 21.583 4.966 -5.135 1.00 67.38 95 PRO A N 1
ATOM 723 C CA . PRO A 1 95 ? 21.390 6.210 -4.385 1.00 67.38 95 PRO A CA 1
ATOM 724 C C . PRO A 1 95 ? 19.915 6.636 -4.293 1.00 67.38 95 PRO A C 1
ATOM 726 O O . PRO A 1 95 ? 19.595 7.519 -3.495 1.00 67.38 95 PRO A O 1
ATOM 729 N N . TYR A 1 96 ? 19.032 6.023 -5.085 1.00 72.56 96 TYR A N 1
ATOM 730 C CA . TYR A 1 96 ? 17.608 6.331 -5.148 1.00 72.56 96 TYR A CA 1
ATOM 731 C C . TYR A 1 96 ? 16.735 5.414 -4.282 1.00 72.56 96 TYR A 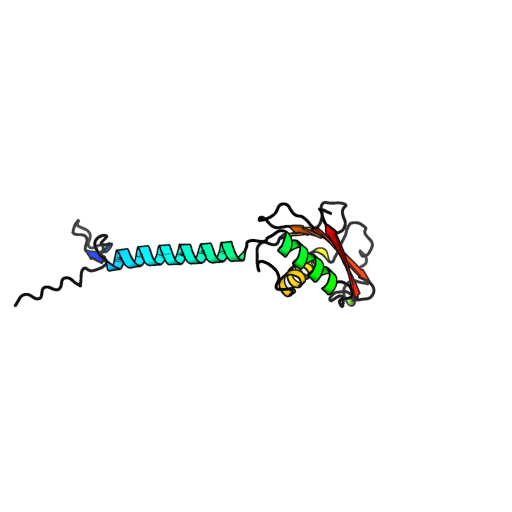C 1
ATOM 733 O O . TYR A 1 96 ? 15.556 5.710 -4.146 1.00 72.56 96 TYR A O 1
ATOM 741 N N . ALA A 1 97 ? 17.290 4.390 -3.615 1.00 73.19 97 ALA A N 1
ATOM 742 C CA . ALA A 1 97 ? 16.523 3.379 -2.864 1.00 73.19 97 ALA A CA 1
ATOM 743 C C . ALA A 1 97 ? 15.433 3.958 -1.942 1.00 73.19 97 ALA A C 1
ATOM 745 O O . ALA A 1 97 ? 14.272 3.559 -1.983 1.00 73.19 97 ALA A O 1
ATOM 746 N N . MET A 1 98 ? 15.781 4.988 -1.163 1.00 74.25 98 MET A N 1
ATOM 747 C CA . MET A 1 98 ? 14.834 5.646 -0.254 1.00 74.25 98 MET A CA 1
ATOM 748 C C . MET A 1 98 ? 13.732 6.438 -0.985 1.00 74.25 98 MET A C 1
ATOM 750 O O . MET A 1 98 ? 12.636 6.596 -0.453 1.00 74.25 98 MET A O 1
ATOM 754 N N . TYR A 1 99 ? 14.022 6.983 -2.169 1.00 82.75 99 TYR A N 1
ATOM 755 C CA . TYR A 1 99 ? 13.079 7.794 -2.947 1.00 82.75 99 TYR A CA 1
ATOM 756 C C . TYR A 1 99 ? 12.164 6.932 -3.807 1.00 82.75 99 TYR A C 1
ATOM 758 O O . TYR A 1 99 ? 10.967 7.194 -3.878 1.00 82.75 99 TYR A O 1
ATOM 766 N N . ASP A 1 100 ? 12.726 5.899 -4.415 1.00 87.25 100 ASP A N 1
ATOM 767 C CA . ASP A 1 100 ? 12.021 4.955 -5.267 1.00 87.25 100 ASP A CA 1
ATOM 768 C C . ASP A 1 100 ? 10.949 4.194 -4.491 1.00 87.25 100 ASP A C 1
ATOM 770 O O . ASP A 1 100 ? 9.842 4.036 -4.994 1.00 87.25 100 ASP A O 1
ATOM 774 N N . GLN A 1 101 ? 11.228 3.804 -3.239 1.00 89.38 101 GLN A N 1
ATOM 775 C CA . GLN A 1 101 ? 10.217 3.187 -2.380 1.00 89.38 101 GLN A CA 1
ATOM 776 C C . GLN A 1 101 ? 8.988 4.098 -2.231 1.00 89.38 101 GLN A C 1
ATOM 778 O O . GLN A 1 101 ? 7.863 3.677 -2.490 1.00 89.38 101 GLN A O 1
ATOM 783 N N . GLY A 1 102 ? 9.203 5.367 -1.868 1.00 88.75 102 GLY A N 1
ATOM 784 C CA . GLY A 1 102 ? 8.113 6.333 -1.714 1.00 88.75 102 GLY A CA 1
ATOM 785 C C . GLY A 1 102 ? 7.411 6.660 -3.034 1.00 88.75 102 GLY A C 1
ATOM 786 O O . GLY A 1 102 ? 6.204 6.897 -3.046 1.00 88.75 102 GLY A O 1
ATOM 787 N N . LEU A 1 103 ? 8.145 6.648 -4.148 1.00 90.56 103 LEU A N 1
ATOM 788 C CA . LEU A 1 103 ? 7.594 6.851 -5.484 1.00 90.56 103 LEU A CA 1
ATOM 789 C C . LEU A 1 103 ? 6.675 5.694 -5.895 1.00 90.56 103 LEU A C 1
ATOM 791 O O . LEU A 1 103 ? 5.580 5.942 -6.389 1.00 90.56 103 LEU A O 1
ATOM 795 N N . ILE A 1 104 ? 7.095 4.450 -5.651 1.00 92.69 104 ILE A N 1
ATOM 796 C CA . ILE A 1 104 ? 6.299 3.245 -5.909 1.00 92.69 104 ILE A CA 1
ATOM 797 C C . ILE A 1 104 ? 5.042 3.239 -5.038 1.00 92.69 104 ILE A C 1
ATOM 799 O O . ILE A 1 104 ? 3.951 3.022 -5.555 1.00 92.69 104 ILE A O 1
ATOM 803 N N . GLU A 1 105 ? 5.177 3.506 -3.735 1.00 92.81 105 GLU A N 1
ATOM 804 C CA . GLU A 1 105 ? 4.035 3.582 -2.814 1.00 92.81 105 GLU A CA 1
ATOM 805 C C . GLU A 1 105 ? 3.018 4.634 -3.276 1.00 92.81 105 GLU A C 1
ATOM 807 O O . GLU A 1 105 ? 1.826 4.342 -3.352 1.00 92.81 105 GLU A O 1
ATOM 812 N N . SER A 1 106 ? 3.497 5.823 -3.657 1.00 91.88 106 SER A N 1
ATOM 813 C CA . SER A 1 106 ? 2.636 6.911 -4.137 1.00 91.88 106 SER A CA 1
ATOM 814 C C . SER A 1 106 ? 1.957 6.560 -5.460 1.00 91.88 106 SER A C 1
ATOM 816 O O . SER A 1 106 ? 0.761 6.783 -5.603 1.00 91.88 106 SER A O 1
ATOM 818 N N . ALA A 1 107 ? 2.687 5.969 -6.412 1.00 94.12 107 ALA A N 1
ATOM 819 C CA . ALA A 1 107 ? 2.121 5.563 -7.698 1.00 94.12 107 ALA A CA 1
ATOM 820 C C . ALA A 1 107 ? 1.028 4.499 -7.528 1.00 94.12 107 ALA A C 1
ATOM 822 O O . ALA A 1 107 ? 0.001 4.559 -8.194 1.00 94.12 107 ALA A O 1
ATOM 823 N N . ILE A 1 108 ? 1.216 3.548 -6.605 1.00 94.81 108 ILE A N 1
ATOM 824 C CA . ILE A 1 108 ? 0.197 2.545 -6.271 1.00 94.81 108 ILE A CA 1
ATOM 825 C C . ILE A 1 108 ? -1.019 3.206 -5.609 1.00 94.81 108 ILE A C 1
ATOM 827 O O . ILE A 1 108 ? -2.149 2.893 -5.983 1.00 94.81 108 ILE A O 1
ATOM 831 N N . GLU A 1 109 ? -0.815 4.133 -4.670 1.00 92.88 109 GLU A N 1
ATOM 832 C CA . GLU A 1 109 ? -1.906 4.879 -4.025 1.00 92.88 109 GLU A CA 1
ATOM 833 C C . GLU A 1 109 ? -2.716 5.707 -5.041 1.00 92.88 109 GLU A C 1
ATOM 835 O O . GLU A 1 109 ? -3.952 5.690 -5.013 1.00 92.88 109 GLU A O 1
ATOM 840 N N . ASP A 1 110 ? -2.035 6.362 -5.984 1.00 94.38 110 ASP A N 1
ATOM 841 C CA . ASP A 1 110 ? -2.639 7.214 -7.013 1.00 94.38 110 ASP A CA 1
ATOM 842 C C . ASP A 1 110 ? -3.517 6.433 -8.006 1.00 94.38 110 ASP A C 1
ATOM 844 O O . ASP A 1 110 ? -4.459 7.005 -8.568 1.00 94.38 110 ASP A O 1
ATOM 848 N N . THR A 1 111 ? -3.313 5.114 -8.153 1.00 94.44 111 THR A N 1
ATOM 849 C CA . THR A 1 111 ? -4.212 4.266 -8.961 1.00 94.44 111 THR A CA 1
ATOM 850 C C . THR A 1 111 ? -5.649 4.259 -8.433 1.00 94.44 111 THR A C 1
ATOM 852 O O . THR A 1 111 ? -6.597 4.025 -9.188 1.00 94.44 111 THR A O 1
ATOM 855 N N . GLY A 1 112 ? -5.834 4.497 -7.128 1.00 92.81 112 GLY A N 1
ATOM 856 C CA . GLY A 1 112 ? -7.125 4.388 -6.452 1.00 92.81 112 GLY A CA 1
ATOM 857 C C . GLY A 1 112 ? -7.675 2.957 -6.369 1.00 92.81 112 GLY A C 1
ATOM 858 O O . GLY A 1 112 ? -8.865 2.785 -6.086 1.00 92.81 112 GLY A O 1
ATOM 859 N N . ILE A 1 113 ? -6.845 1.940 -6.628 1.00 92.69 113 ILE A N 1
ATOM 860 C CA . ILE A 1 113 ? -7.201 0.519 -6.562 1.00 92.69 113 ILE A CA 1
ATOM 861 C C . ILE A 1 113 ? -6.709 -0.077 -5.239 1.00 92.69 113 ILE A C 1
ATOM 863 O O . ILE A 1 113 ? -5.566 0.116 -4.837 1.00 92.69 113 ILE A O 1
ATOM 867 N N . GLY A 1 114 ? -7.566 -0.866 -4.590 1.00 88.81 114 GLY A N 1
ATOM 868 C CA . GLY A 1 114 ? -7.218 -1.600 -3.376 1.00 88.81 114 GLY A CA 1
ATOM 869 C C . GLY A 1 114 ? -7.325 -0.775 -2.095 1.00 88.81 114 GLY A C 1
ATOM 870 O O . GLY A 1 114 ? -8.044 0.226 -2.014 1.00 88.81 114 GLY A O 1
ATOM 871 N N . ALA A 1 115 ? -6.670 -1.263 -1.047 1.00 86.75 115 ALA A N 1
ATOM 872 C CA . ALA A 1 115 ? -6.728 -0.667 0.278 1.00 86.75 115 ALA A CA 1
ATOM 873 C C . ALA A 1 115 ? -5.696 0.469 0.421 1.00 86.75 115 ALA A C 1
ATOM 875 O O . ALA A 1 115 ? -4.553 0.308 0.010 1.00 86.75 115 ALA A O 1
ATOM 876 N N . PRO A 1 116 ? -6.023 1.596 1.082 1.00 83.00 116 PRO A N 1
ATOM 877 C CA . PRO A 1 116 ? -5.079 2.706 1.281 1.00 83.00 116 PRO A CA 1
ATOM 878 C C . PRO A 1 116 ? -3.847 2.345 2.129 1.00 83.00 116 PRO A C 1
ATOM 880 O O . PRO A 1 116 ? -2.899 3.121 2.221 1.00 83.00 116 PRO A O 1
ATOM 883 N N . HIS A 1 117 ? -3.871 1.206 2.822 1.00 83.81 117 HIS A N 1
ATOM 884 C CA . HIS A 1 117 ? -2.824 0.771 3.741 1.00 83.81 117 HIS A CA 1
ATOM 885 C C . HIS A 1 117 ? -2.572 -0.733 3.589 1.00 83.81 117 HIS A C 1
ATOM 887 O O . HIS A 1 117 ? -3.393 -1.445 3.019 1.00 83.81 117 HIS A O 1
ATOM 893 N N . GLY A 1 118 ? -1.464 -1.232 4.148 1.00 86.94 118 GLY A N 1
ATOM 894 C CA . GLY A 1 118 ? -1.149 -2.671 4.168 1.00 86.94 118 GLY A CA 1
ATOM 895 C C . GLY A 1 118 ? -0.237 -3.150 3.036 1.00 86.94 118 GLY A C 1
ATOM 896 O O . GLY A 1 118 ? 0.028 -4.349 2.946 1.00 86.94 118 GLY A O 1
ATOM 897 N N . LEU A 1 119 ? 0.259 -2.226 2.212 1.00 91.75 119 LEU A N 1
ATOM 898 C CA . LEU A 1 119 ? 1.326 -2.461 1.245 1.00 91.75 119 LEU A CA 1
ATOM 899 C C . LEU A 1 119 ? 2.693 -2.375 1.944 1.00 91.75 119 LEU A C 1
ATOM 901 O O . LEU A 1 119 ? 2.898 -1.523 2.811 1.00 91.75 119 LEU A O 1
ATOM 905 N N . LEU A 1 120 ? 3.621 -3.245 1.563 1.00 91.88 120 LEU A N 1
ATOM 906 C CA . LEU A 1 120 ? 5.019 -3.210 1.978 1.00 91.88 120 LEU A CA 1
ATOM 907 C C . LEU A 1 120 ? 5.886 -3.180 0.722 1.00 91.88 120 LEU A C 1
ATOM 909 O O . LEU A 1 120 ? 5.832 -4.117 -0.075 1.00 91.88 120 LEU A O 1
ATOM 913 N N . VAL A 1 121 ? 6.675 -2.118 0.564 1.00 92.44 121 VAL A N 1
ATOM 914 C CA . VAL A 1 121 ? 7.681 -1.990 -0.494 1.00 92.44 121 VAL A CA 1
ATOM 915 C C . VAL A 1 121 ? 9.054 -2.062 0.160 1.00 92.44 121 VAL A C 1
ATOM 917 O O . VAL A 1 121 ? 9.340 -1.314 1.092 1.00 92.44 121 VAL A O 1
ATOM 920 N N . GLN A 1 122 ? 9.888 -2.990 -0.289 1.00 91.44 122 GLN A N 1
ATOM 921 C CA . GLN A 1 122 ? 11.220 -3.212 0.268 1.00 91.44 122 GLN A CA 1
ATOM 922 C C . GLN A 1 122 ? 12.236 -3.433 -0.849 1.00 91.44 122 GLN A C 1
ATOM 924 O O . GLN A 1 122 ? 11.885 -3.946 -1.910 1.00 91.44 122 GLN A O 1
ATOM 929 N N . ASP A 1 123 ? 13.493 -3.068 -0.609 1.00 88.38 123 ASP A N 1
ATOM 930 C CA . ASP A 1 123 ? 14.586 -3.451 -1.502 1.00 88.38 123 ASP A CA 1
ATOM 931 C C . ASP A 1 123 ? 14.657 -4.979 -1.607 1.00 88.38 123 ASP A C 1
ATOM 933 O O . ASP A 1 123 ? 14.508 -5.691 -0.606 1.00 88.38 123 ASP A O 1
ATOM 937 N N . ALA A 1 124 ? 14.906 -5.479 -2.816 1.00 85.62 124 ALA A N 1
ATOM 938 C CA . ALA A 1 124 ? 15.173 -6.893 -3.023 1.00 85.62 124 ALA A CA 1
ATOM 939 C C . ALA A 1 124 ? 16.394 -7.360 -2.206 1.00 85.62 124 ALA A C 1
ATOM 941 O O . ALA A 1 124 ? 17.312 -6.584 -1.917 1.00 85.62 124 ALA A O 1
ATOM 942 N N . GLU A 1 125 ? 16.428 -8.645 -1.835 1.00 80.81 125 GLU A N 1
ATOM 943 C CA . GLU A 1 125 ? 17.566 -9.201 -1.099 1.00 80.81 125 GLU A CA 1
ATOM 944 C C . GLU A 1 125 ? 18.897 -8.991 -1.852 1.00 80.81 125 GLU A C 1
ATOM 946 O O . GLU A 1 125 ? 18.956 -8.965 -3.084 1.00 80.81 125 GLU A O 1
ATOM 951 N N . SER A 1 126 ? 19.987 -8.847 -1.086 1.00 64.94 126 SER A N 1
ATOM 952 C CA . SER A 1 126 ? 21.334 -8.516 -1.579 1.00 64.94 126 SER A CA 1
ATOM 953 C C . SER A 1 126 ? 21.716 -9.305 -2.841 1.00 64.94 126 SER A C 1
ATOM 955 O O . SER A 1 126 ? 21.891 -10.525 -2.802 1.00 64.94 126 SER A O 1
ATOM 957 N N . GLY A 1 127 ? 21.873 -8.582 -3.955 1.00 62.38 127 GLY A N 1
ATOM 958 C CA . GLY A 1 127 ? 22.252 -9.120 -5.265 1.00 62.38 127 GLY A CA 1
ATOM 959 C C . GLY A 1 127 ? 21.137 -9.144 -6.317 1.00 62.38 127 GLY A C 1
ATOM 960 O O . GLY A 1 127 ? 21.444 -9.365 -7.490 1.00 62.38 127 GLY A O 1
ATOM 961 N N . ALA A 1 128 ? 19.880 -8.894 -5.942 1.00 71.25 128 ALA A N 1
ATOM 962 C CA . ALA A 1 128 ? 18.779 -8.686 -6.880 1.00 71.25 128 ALA A CA 1
ATOM 963 C C . ALA A 1 128 ? 18.521 -7.185 -7.099 1.00 71.25 128 ALA A C 1
ATOM 965 O O . ALA A 1 128 ? 18.600 -6.383 -6.172 1.00 71.25 128 ALA A O 1
ATOM 966 N N . SER A 1 129 ? 18.229 -6.790 -8.342 1.00 80.62 129 SER A N 1
ATOM 967 C CA . SER A 1 129 ? 17.841 -5.416 -8.670 1.00 80.62 129 SER A CA 1
ATOM 968 C C . SER A 1 129 ? 16.320 -5.285 -8.715 1.00 80.62 129 SER A C 1
ATOM 970 O O . SER A 1 129 ? 15.651 -5.971 -9.497 1.00 80.62 129 SER A O 1
ATOM 972 N N . GLY A 1 130 ? 15.790 -4.380 -7.893 1.00 88.56 130 GLY A N 1
ATOM 973 C CA . GLY A 1 130 ? 14.373 -4.040 -7.848 1.00 88.56 130 GLY A CA 1
ATOM 974 C C . GLY A 1 130 ? 13.835 -3.878 -6.431 1.00 88.56 130 GLY A C 1
ATOM 975 O O . GLY A 1 130 ? 14.565 -3.993 -5.447 1.00 88.56 130 GLY A O 1
ATOM 976 N N . TYR A 1 131 ? 12.536 -3.626 -6.372 1.00 92.38 131 TYR A N 1
ATOM 977 C CA . TYR A 1 131 ? 11.744 -3.473 -5.166 1.00 92.38 131 TYR A CA 1
ATOM 978 C C . TYR A 1 131 ? 10.694 -4.571 -5.129 1.00 92.38 131 TYR A C 1
ATOM 980 O O . TYR A 1 131 ? 9.952 -4.766 -6.095 1.00 92.38 131 TYR A O 1
ATOM 988 N N . GLU A 1 132 ? 10.619 -5.278 -4.013 1.00 94.62 132 GLU A N 1
ATOM 989 C CA . GLU A 1 132 ? 9.560 -6.238 -3.764 1.00 94.62 132 GLU A CA 1
ATOM 990 C C . GLU A 1 132 ? 8.359 -5.534 -3.153 1.00 94.62 132 GLU A C 1
ATOM 992 O O . GLU A 1 132 ? 8.470 -4.834 -2.146 1.00 94.62 132 GLU A O 1
ATOM 997 N N . VAL A 1 133 ? 7.198 -5.765 -3.756 1.00 94.62 133 VAL A N 1
ATOM 998 C CA . VAL A 1 133 ? 5.913 -5.285 -3.266 1.00 94.62 133 VAL A CA 1
ATOM 999 C C . VAL A 1 133 ? 5.107 -6.471 -2.760 1.00 94.62 133 VAL A C 1
ATOM 1001 O O . VAL A 1 133 ? 4.840 -7.426 -3.496 1.00 94.62 133 VAL A O 1
ATOM 1004 N N . THR A 1 134 ? 4.733 -6.409 -1.484 1.00 94.25 134 THR A N 1
ATOM 1005 C CA . THR A 1 134 ? 3.987 -7.458 -0.780 1.00 94.25 134 THR A CA 1
ATOM 1006 C C . THR A 1 134 ? 2.882 -6.869 0.091 1.00 94.25 134 THR A C 1
ATOM 1008 O O . THR A 1 134 ? 2.798 -5.662 0.317 1.00 94.25 134 THR A O 1
ATOM 1011 N N . THR A 1 135 ? 2.011 -7.739 0.594 1.00 93.25 135 THR A N 1
ATOM 1012 C CA . THR A 1 135 ? 0.984 -7.406 1.584 1.00 93.25 135 THR A CA 1
ATOM 1013 C C . THR A 1 135 ? 0.809 -8.578 2.547 1.00 93.25 135 THR A C 1
ATOM 1015 O O . THR A 1 135 ? 1.135 -9.713 2.213 1.00 93.25 135 THR A O 1
ATOM 1018 N N . LEU A 1 136 ? 0.290 -8.325 3.750 1.00 89.62 136 LEU A N 1
ATOM 1019 C CA . LEU A 1 136 ? 0.018 -9.380 4.735 1.00 89.62 136 LEU A CA 1
ATOM 1020 C C . LEU A 1 136 ? -1.230 -10.211 4.398 1.00 89.62 136 LEU A C 1
ATOM 1022 O O . LEU A 1 136 ? -1.436 -11.266 4.999 1.00 89.62 136 LEU A O 1
ATOM 1026 N N . ASP A 1 137 ? -2.067 -9.736 3.475 1.00 88.56 137 ASP A N 1
ATOM 1027 C CA . ASP A 1 137 ? -3.353 -10.363 3.152 1.00 88.56 137 ASP A CA 1
ATOM 1028 C C . ASP A 1 137 ? -3.263 -11.413 2.035 1.00 88.56 137 ASP A C 1
ATOM 1030 O O . ASP A 1 137 ? -4.210 -12.173 1.820 1.00 88.56 137 ASP A O 1
ATOM 1034 N N . THR A 1 138 ? -2.132 -11.479 1.325 1.00 90.06 138 THR A N 1
ATOM 1035 C CA . THR A 1 138 ? -1.917 -12.405 0.207 1.00 90.06 138 THR A CA 1
ATOM 1036 C C . THR A 1 138 ? -0.486 -12.930 0.214 1.00 90.06 138 THR A C 1
ATOM 1038 O O . THR A 1 138 ? 0.434 -12.201 0.565 1.00 90.06 138 THR A O 1
ATOM 1041 N N . ASP A 1 139 ? -0.282 -14.153 -0.272 1.00 91.19 139 ASP A N 1
ATOM 1042 C CA . ASP A 1 139 ? 1.061 -14.715 -0.485 1.00 91.19 139 ASP A CA 1
ATOM 1043 C C . ASP A 1 139 ? 1.700 -14.233 -1.807 1.00 91.19 139 ASP A C 1
ATOM 1045 O O . ASP A 1 139 ? 2.706 -14.782 -2.258 1.00 91.19 139 ASP A O 1
ATOM 1049 N N . SER A 1 140 ? 1.089 -13.250 -2.478 1.00 92.62 140 SER A N 1
ATOM 1050 C CA . SER A 1 140 ? 1.598 -12.716 -3.739 1.00 92.62 140 SER A CA 1
ATOM 1051 C C . SER A 1 140 ? 2.726 -11.723 -3.495 1.00 92.62 140 SER A C 1
ATOM 1053 O O . SER A 1 140 ? 2.683 -10.895 -2.586 1.00 92.62 140 SER A O 1
ATOM 1055 N N . THR A 1 141 ? 3.729 -11.788 -4.359 1.00 95.19 141 THR A N 1
ATOM 1056 C CA . THR A 1 141 ? 4.873 -10.881 -4.371 1.00 95.19 141 THR A CA 1
ATOM 1057 C C . THR A 1 141 ? 5.092 -10.424 -5.799 1.00 95.19 141 THR A C 1
ATOM 1059 O O . THR A 1 141 ? 4.939 -11.220 -6.729 1.00 95.19 141 THR A O 1
ATOM 1062 N N . TYR A 1 142 ? 5.443 -9.156 -5.967 1.00 95.31 142 TYR A N 1
ATOM 1063 C CA . TYR A 1 142 ? 5.750 -8.572 -7.265 1.00 95.31 142 TYR A CA 1
ATOM 1064 C C . TYR A 1 142 ? 7.083 -7.845 -7.191 1.00 95.31 142 TYR A C 1
ATOM 1066 O O . TYR A 1 142 ? 7.356 -7.146 -6.219 1.00 95.31 142 TYR A O 1
ATOM 1074 N N . CYS A 1 143 ? 7.886 -7.986 -8.237 1.00 95.44 143 CYS A N 1
ATOM 1075 C CA . CYS A 1 143 ? 9.164 -7.308 -8.355 1.00 95.44 143 CYS A CA 1
ATOM 1076 C C . CYS A 1 143 ? 9.033 -6.133 -9.323 1.00 95.44 143 CYS A C 1
ATOM 1078 O O . CYS A 1 143 ? 8.763 -6.340 -10.511 1.00 95.44 143 CYS A O 1
ATOM 1080 N N . ILE A 1 144 ? 9.249 -4.918 -8.826 1.00 94.62 144 ILE A N 1
ATOM 1081 C CA . ILE A 1 144 ? 9.283 -3.686 -9.615 1.00 94.62 144 ILE A CA 1
ATOM 1082 C C . ILE A 1 144 ? 10.736 -3.290 -9.851 1.00 94.62 144 ILE A C 1
ATOM 1084 O O . ILE A 1 144 ? 11.533 -3.197 -8.924 1.00 94.62 144 ILE A O 1
ATOM 1088 N N . ARG A 1 145 ? 11.095 -3.025 -11.104 1.00 92.12 145 ARG A N 1
ATOM 1089 C CA . ARG A 1 145 ? 12.418 -2.529 -11.488 1.00 92.12 145 ARG A CA 1
ATOM 1090 C C . ARG A 1 145 ? 12.280 -1.118 -12.017 1.00 92.12 145 ARG A C 1
ATOM 1092 O O . ARG A 1 145 ? 11.555 -0.905 -12.984 1.00 92.12 145 ARG A O 1
ATOM 1099 N N . LEU A 1 146 ? 12.999 -0.191 -11.397 1.00 88.62 146 LEU A N 1
ATOM 1100 C CA . LEU A 1 146 ? 13.104 1.189 -11.845 1.00 88.62 146 LEU A CA 1
ATOM 1101 C C . LEU A 1 146 ? 14.488 1.428 -12.435 1.00 88.62 146 LEU A C 1
ATOM 1103 O O . LEU A 1 146 ? 15.504 0.978 -11.904 1.00 88.62 146 LEU A O 1
ATOM 1107 N N . THR A 1 147 ? 14.514 2.124 -13.562 1.00 86.12 147 THR A N 1
ATOM 1108 C CA . THR A 1 147 ? 15.738 2.581 -14.207 1.00 86.12 147 THR A CA 1
ATOM 1109 C C . THR A 1 147 ? 15.597 4.055 -14.543 1.00 86.12 147 THR A C 1
ATOM 1111 O O . THR A 1 147 ? 14.581 4.492 -15.078 1.00 86.12 147 THR A O 1
ATOM 1114 N N . HIS A 1 148 ? 16.629 4.820 -14.210 1.00 84.31 148 HIS A N 1
ATOM 1115 C CA . HIS A 1 148 ? 16.672 6.266 -14.390 1.00 84.31 148 HIS A CA 1
ATOM 1116 C C . HIS A 1 148 ? 17.571 6.572 -15.588 1.00 84.31 148 HIS A C 1
ATOM 1118 O O . HIS A 1 148 ? 18.758 6.237 -15.567 1.00 84.31 148 HIS A O 1
ATOM 1124 N N . HIS A 1 149 ? 17.026 7.178 -16.645 1.00 80.94 149 HIS A N 1
ATOM 1125 C CA . HIS A 1 149 ? 17.791 7.518 -17.845 1.00 80.94 149 HIS A CA 1
ATOM 1126 C C . HIS A 1 149 ? 17.361 8.875 -18.410 1.00 80.94 149 HIS A C 1
ATOM 1128 O O . HIS A 1 149 ? 16.205 9.065 -18.769 1.00 80.94 149 HIS A O 1
ATOM 1134 N N . ASP A 1 150 ? 18.309 9.809 -18.555 1.00 81.69 150 ASP A N 1
ATOM 1135 C CA . ASP A 1 150 ? 18.095 11.136 -19.162 1.00 81.69 150 ASP A CA 1
ATOM 1136 C C . ASP A 1 150 ? 16.880 11.909 -18.604 1.00 81.69 150 ASP A C 1
ATOM 1138 O O . ASP A 1 150 ? 16.152 12.574 -19.342 1.00 81.69 150 ASP A O 1
ATOM 1142 N N . GLY A 1 151 ? 16.643 11.827 -17.292 1.00 80.06 151 GLY A N 1
ATOM 1143 C CA . GLY A 1 151 ? 15.510 12.510 -16.660 1.00 80.06 151 GLY A CA 1
ATOM 1144 C C . GLY A 1 151 ? 14.152 11.850 -16.914 1.00 80.06 151 GLY A C 1
ATOM 1145 O O . GLY A 1 151 ? 13.119 12.476 -16.684 1.00 80.06 151 GLY A O 1
ATOM 1146 N N . VAL A 1 152 ? 14.143 10.604 -17.385 1.00 85.94 152 VAL A N 1
ATOM 1147 C CA . VAL A 1 152 ? 12.947 9.787 -17.595 1.00 85.94 152 VAL A CA 1
ATOM 1148 C C . VAL A 1 152 ? 13.099 8.475 -16.829 1.00 85.94 152 VAL A C 1
ATOM 1150 O O . VAL A 1 152 ? 14.178 7.876 -16.795 1.00 85.94 152 VAL A O 1
ATOM 1153 N N . LEU A 1 153 ? 12.009 8.037 -16.209 1.00 88.88 153 LEU A N 1
ATOM 1154 C CA . LEU A 1 153 ? 11.908 6.738 -15.560 1.00 88.88 153 LEU A CA 1
ATOM 1155 C C . LEU A 1 153 ? 11.498 5.686 -16.584 1.00 88.88 153 LEU A C 1
ATOM 1157 O O . LEU A 1 153 ? 10.599 5.916 -17.388 1.00 88.88 153 LEU A O 1
ATOM 1161 N N . SER A 1 154 ? 12.127 4.517 -16.538 1.00 90.31 154 SER A N 1
ATOM 1162 C CA . SER A 1 154 ? 11.557 3.310 -17.123 1.00 90.31 154 SER A CA 1
ATOM 1163 C C . SER A 1 154 ? 11.302 2.291 -16.026 1.00 90.31 154 SER A C 1
ATOM 1165 O O . SER A 1 154 ? 12.182 2.006 -15.204 1.00 90.31 154 SER A O 1
ATOM 1167 N N . ALA A 1 155 ? 10.074 1.786 -16.008 1.00 93.56 155 ALA A N 1
ATOM 1168 C CA . ALA A 1 155 ? 9.550 0.926 -14.966 1.00 93.56 155 ALA A CA 1
ATOM 1169 C C . ALA A 1 155 ? 9.121 -0.409 -15.574 1.00 93.56 155 ALA A C 1
ATOM 1171 O O . ALA A 1 155 ? 8.533 -0.474 -16.650 1.00 93.56 155 ALA A O 1
ATOM 1172 N N . GLY A 1 156 ? 9.416 -1.501 -14.878 1.00 94.56 156 GLY A N 1
ATOM 1173 C CA . GLY A 1 156 ? 8.989 -2.834 -15.282 1.00 94.56 156 GLY A CA 1
ATOM 1174 C C . GLY A 1 156 ? 8.543 -3.650 -14.086 1.00 94.56 156 GLY A C 1
ATOM 1175 O O . GLY A 1 156 ? 9.096 -3.514 -12.998 1.00 94.56 156 GLY A O 1
ATOM 1176 N N . VAL A 1 157 ? 7.572 -4.533 -14.300 1.00 96.44 157 VAL A N 1
ATOM 1177 C CA . VAL A 1 157 ? 7.061 -5.442 -13.273 1.00 96.44 157 VAL A CA 1
ATOM 1178 C C . VAL A 1 157 ? 7.193 -6.892 -13.717 1.00 96.44 157 VAL A C 1
ATOM 1180 O O . VAL A 1 157 ? 6.986 -7.228 -14.885 1.00 96.44 157 VAL A O 1
ATOM 1183 N N . SER A 1 158 ? 7.528 -7.765 -12.773 1.00 95.38 158 SER A N 1
ATOM 1184 C CA . SER A 1 158 ? 7.382 -9.211 -12.922 1.00 95.38 158 SER A CA 1
ATOM 1185 C C . SER A 1 158 ? 6.580 -9.793 -11.766 1.00 95.38 158 SER A C 1
ATOM 1187 O O . SER A 1 158 ? 6.802 -9.432 -10.611 1.00 95.38 158 SER A O 1
ATOM 1189 N N . ASP A 1 159 ? 5.685 -10.727 -12.086 1.00 93.75 159 ASP A N 1
ATOM 1190 C CA . AS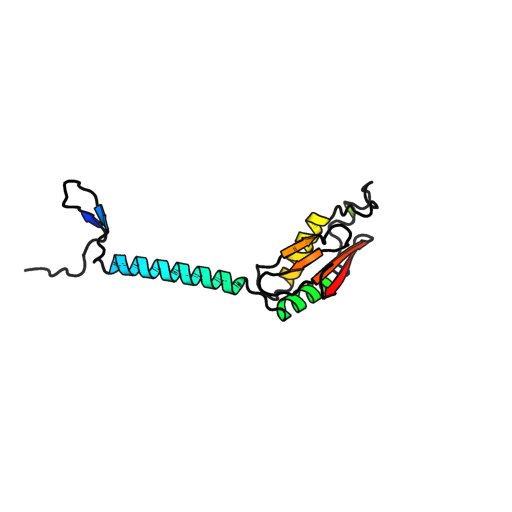P A 1 159 ? 4.979 -11.526 -11.087 1.00 93.75 159 ASP A CA 1
ATOM 1191 C C . ASP A 1 159 ? 5.986 -12.452 -10.381 1.00 93.75 159 ASP A C 1
ATOM 1193 O O . ASP A 1 159 ? 6.678 -13.238 -11.036 1.00 93.75 159 ASP A O 1
ATOM 1197 N N . GLY A 1 160 ? 6.054 -12.375 -9.054 1.00 91.31 160 GLY A N 1
ATOM 1198 C CA . GLY A 1 160 ? 7.015 -13.096 -8.222 1.00 91.31 160 GLY A CA 1
ATOM 1199 C C . GLY A 1 160 ? 8.045 -12.184 -7.540 1.00 91.31 160 GLY A C 1
ATOM 1200 O O . GLY A 1 160 ? 8.082 -10.980 -7.802 1.00 91.31 160 GLY A O 1
ATOM 1201 N N . PRO A 1 161 ? 8.868 -12.760 -6.646 1.00 91.31 161 PRO A N 1
ATOM 1202 C CA . PRO A 1 161 ? 9.944 -12.041 -5.970 1.00 91.31 161 PRO A CA 1
ATOM 1203 C C . PRO A 1 161 ? 11.018 -11.562 -6.950 1.00 91.31 161 PRO A C 1
ATOM 1205 O O . PRO A 1 161 ? 11.112 -12.047 -8.088 1.00 91.31 161 PRO A O 1
ATOM 1208 N N . CYS A 1 162 ? 11.809 -10.597 -6.487 1.00 87.62 162 CYS A N 1
ATOM 1209 C CA . CYS A 1 162 ? 13.059 -10.236 -7.137 1.00 87.62 162 CYS A CA 1
ATOM 1210 C C . CYS A 1 162 ? 14.125 -11.313 -6.824 1.00 87.62 162 CYS A C 1
ATOM 1212 O O . CYS A 1 162 ? 14.997 -11.488 -7.698 1.00 87.62 162 CYS A O 1
#

Secondary structure (DSSP, 8-state):
-----TT---SEEE--SSS--EEE-TT-HHHHHHHHHHHHHHHHHHHHHHHTTPPPHHHHHHHHHHHHHHHTT-B-TTTTTSTT-TTTT-TT--TTHHHHHHHHHHHHHHTT-S-SS-EEEEEPSTT--SEEEEETTEEEEEEEEEEEETTEEEEEEEES--

Foldseek 3Di:
DDPPCVPDPDQWDQDPPPDRDTDGDPPRPVNVVVVVVVVVVVVVVVVVVVVLQAFDPVLLVVLQVQLLVVQAFDFQPCLVPPPPPPCVPPPQDDVCQVVVQVSSLVSSVVVVTGHNHFWDWAAAPRPDAFIWIDGPNDPWIKGKHWDHDPRGIHIDIDTDGD

Sequence (162 aa):
MSVRDGTHEPVFIRSRWGTSRYVYNHRNPVGVALIIGSLLFAGIMLYSLQAGSSWSEGELRDAIHQAVEELDGAADPNGELLSDSPLAGVDDYNPYAMYDQGLIESAIEDTGIGAPHGLLVQDAESGASGYEVTTLDTDSTYCIRLTHHDGVLSAGVSDGPC

pLDDT: mean 81.35, std 14.31, range [34.97, 97.0]